Protein AF-A0A0F9P1L9-F1 (afdb_monomer_lite)

Structure (mmCIF, N/CA/C/O backbone):
data_AF-A0A0F9P1L9-F1
#
_entry.id   AF-A0A0F9P1L9-F1
#
loop_
_atom_site.group_PDB
_atom_site.id
_atom_site.type_symbo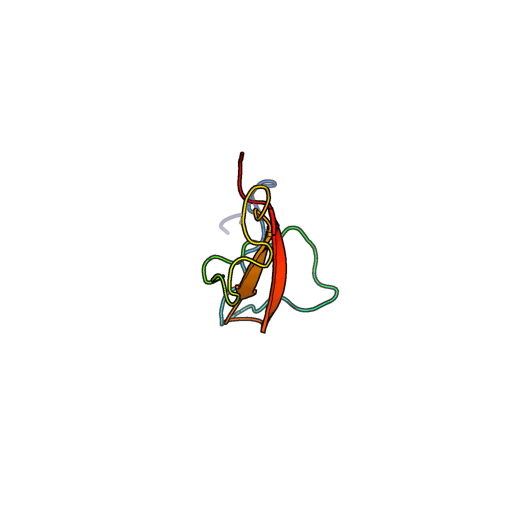l
_atom_site.label_atom_id
_atom_site.label_alt_id
_atom_site.label_comp_id
_atom_site.label_asym_id
_atom_site.label_entity_id
_atom_site.label_seq_id
_atom_site.pdbx_PDB_ins_code
_atom_site.Cartn_x
_atom_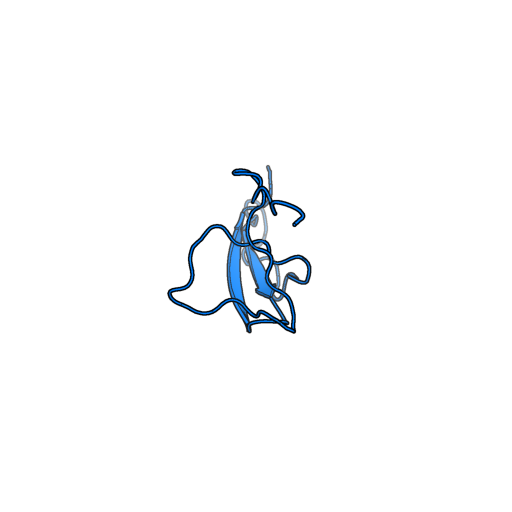site.Cartn_y
_atom_site.Cartn_z
_atom_site.occupancy
_atom_site.B_iso_or_equiv
_atom_site.auth_seq_id
_atom_site.auth_comp_id
_atom_site.auth_asym_id
_atom_site.auth_atom_id
_atom_site.pdbx_PDB_model_num
ATOM 1 N N . MET A 1 1 ? -12.845 -3.989 31.505 1.00 38.59 1 MET A N 1
ATOM 2 C CA . MET A 1 1 ? -12.997 -3.466 30.134 1.00 38.59 1 MET A CA 1
ATOM 3 C C . MET A 1 1 ? -11.597 -3.118 29.683 1.00 38.59 1 MET A C 1
ATOM 5 O O . MET A 1 1 ? -10.966 -2.327 30.363 1.00 38.59 1 MET A O 1
ATOM 9 N N . ILE A 1 2 ? -11.047 -3.835 28.702 1.00 43.56 2 ILE A N 1
ATOM 10 C CA . ILE A 1 2 ? -9.688 -3.563 28.222 1.00 43.56 2 ILE A CA 1
ATOM 11 C C . ILE A 1 2 ? -9.788 -2.282 27.406 1.00 43.56 2 ILE A C 1
ATOM 13 O O . ILE A 1 2 ? -10.385 -2.288 26.330 1.00 43.56 2 ILE A O 1
ATOM 17 N N . ASP A 1 3 ? -9.278 -1.193 27.975 1.00 46.56 3 ASP A N 1
ATOM 18 C CA . ASP A 1 3 ? -9.038 0.051 27.264 1.00 46.56 3 ASP A CA 1
ATOM 19 C C . ASP A 1 3 ? -8.134 -0.258 26.072 1.00 46.56 3 ASP A C 1
ATOM 21 O O . ASP A 1 3 ? -6.941 -0.532 26.208 1.00 46.56 3 ASP A O 1
ATOM 25 N N . LEU A 1 4 ? -8.746 -0.270 24.889 1.00 54.50 4 LEU A N 1
ATOM 26 C CA . LEU A 1 4 ? -8.064 -0.254 23.608 1.00 54.50 4 LEU A CA 1
ATOM 27 C C . LEU A 1 4 ? -7.404 1.117 23.493 1.00 54.50 4 LEU A C 1
ATOM 29 O O . LEU A 1 4 ? -7.952 2.033 22.880 1.00 54.50 4 LEU A O 1
ATOM 33 N N . VAL A 1 5 ? -6.240 1.261 24.125 1.00 51.22 5 VAL A N 1
ATOM 34 C CA . VAL A 1 5 ? -5.291 2.320 23.810 1.00 51.22 5 VAL A CA 1
ATOM 35 C C . VAL A 1 5 ? -5.018 2.160 22.320 1.00 51.22 5 VAL A C 1
ATOM 37 O O . VAL A 1 5 ? -4.251 1.291 21.909 1.00 51.22 5 VAL A O 1
ATOM 40 N N . ARG A 1 6 ? -5.718 2.936 21.487 1.00 54.06 6 ARG A N 1
ATOM 41 C CA . ARG A 1 6 ? -5.277 3.189 20.122 1.00 54.06 6 ARG A CA 1
ATOM 42 C C . ARG A 1 6 ? -3.923 3.842 20.305 1.00 54.06 6 ARG A C 1
ATOM 44 O O . ARG A 1 6 ? -3.853 5.006 20.683 1.00 54.06 6 ARG A O 1
ATOM 51 N N . ASN A 1 7 ? -2.870 3.045 20.174 1.00 54.91 7 ASN A N 1
ATOM 52 C CA . ASN A 1 7 ? -1.520 3.553 20.174 1.00 54.91 7 ASN A CA 1
ATOM 53 C C . ASN A 1 7 ? -1.510 4.646 19.103 1.00 54.91 7 ASN A C 1
ATOM 55 O O . ASN A 1 7 ? -1.905 4.383 17.969 1.00 54.91 7 ASN A O 1
ATOM 59 N N . GLU A 1 8 ? -1.127 5.870 19.458 1.00 55.06 8 GLU A N 1
ATOM 60 C CA . GLU A 1 8 ? -1.133 7.041 18.559 1.00 55.06 8 GLU A CA 1
ATOM 61 C C . GLU A 1 8 ? -0.244 6.826 17.307 1.00 55.06 8 GLU A C 1
ATOM 63 O O . GLU A 1 8 ? -0.223 7.630 16.382 1.00 55.06 8 GLU A O 1
ATOM 68 N N . PHE A 1 9 ? 0.461 5.690 17.279 1.00 60.28 9 PHE A N 1
ATOM 69 C CA . PHE A 1 9 ? 1.398 5.216 16.274 1.00 60.28 9 PHE A CA 1
ATOM 70 C C . PHE A 1 9 ? 0.883 4.040 15.422 1.00 60.28 9 PHE A C 1
ATOM 72 O O . PHE A 1 9 ? 1.586 3.632 14.497 1.00 60.28 9 PHE A O 1
ATOM 79 N N . ASP A 1 10 ? -0.297 3.469 15.703 1.00 74.50 10 ASP A N 1
ATOM 80 C CA . ASP A 1 10 ? -0.845 2.378 14.883 1.00 74.50 10 ASP A CA 1
ATOM 81 C C . ASP A 1 10 ? -1.519 2.950 13.634 1.00 74.50 10 ASP A C 1
ATOM 83 O O . ASP A 1 10 ? -2.702 3.303 13.614 1.00 74.50 10 ASP A O 1
ATOM 87 N N . GLN A 1 11 ? -0.726 3.063 12.572 1.00 82.31 11 GLN A N 1
ATOM 88 C CA . GLN A 1 11 ? -1.209 3.487 11.270 1.00 82.31 11 GLN A CA 1
ATOM 89 C C . GLN A 1 11 ? -2.322 2.527 10.796 1.00 82.31 11 GLN A C 1
ATOM 91 O O . GLN A 1 11 ? -2.113 1.309 10.779 1.00 82.31 11 GLN A O 1
ATOM 96 N N . PRO A 1 12 ? -3.504 3.031 10.392 1.00 88.00 12 PRO A N 1
ATOM 97 C CA . PRO A 1 12 ? -4.604 2.180 9.947 1.00 88.00 12 PRO A CA 1
ATOM 98 C C . PRO A 1 12 ? -4.168 1.273 8.790 1.00 88.00 12 PRO A C 1
ATOM 100 O O . PRO A 1 12 ? -3.472 1.706 7.875 1.00 88.00 12 PRO A O 1
ATOM 103 N N . VAL A 1 13 ? -4.583 0.003 8.824 1.00 91.62 13 VAL A N 1
ATOM 104 C CA . VAL A 1 13 ? -4.183 -1.018 7.842 1.00 91.62 13 VAL A CA 1
ATOM 105 C C . VAL A 1 13 ? -5.359 -1.370 6.934 1.00 91.62 13 VAL A C 1
ATOM 107 O O . VAL A 1 13 ? -6.443 -1.705 7.408 1.00 91.62 13 VAL A O 1
ATOM 110 N N . CYS A 1 14 ? -5.133 -1.353 5.622 1.00 92.62 14 CYS A N 1
ATOM 111 C CA . CYS A 1 14 ? -6.091 -1.823 4.629 1.00 92.62 14 CYS A CA 1
ATOM 112 C C . CYS A 1 14 ? -6.164 -3.360 4.643 1.00 92.62 14 CYS A C 1
ATOM 114 O O . CYS A 1 14 ? -5.214 -4.046 4.251 1.00 92.62 14 CYS A O 1
ATOM 116 N N . THR A 1 15 ? -7.319 -3.911 5.019 1.00 93.06 15 THR A N 1
ATOM 117 C CA . THR A 1 15 ? -7.597 -5.361 5.037 1.00 93.06 15 THR A CA 1
ATOM 118 C C . THR A 1 15 ? -8.842 -5.687 4.204 1.00 93.06 15 THR A C 1
ATOM 120 O O . THR A 1 15 ? -9.604 -4.782 3.883 1.00 93.06 15 THR A O 1
ATOM 123 N N . PRO A 1 16 ? -9.082 -6.953 3.807 1.00 92.06 16 PRO A N 1
ATOM 124 C CA . PRO A 1 16 ? -10.310 -7.312 3.086 1.00 92.06 16 PRO A CA 1
ATOM 125 C C . PRO A 1 16 ? -11.600 -6.997 3.857 1.00 92.06 16 PRO A C 1
ATOM 127 O O . PRO A 1 16 ? -12.621 -6.712 3.245 1.00 92.06 16 PRO A O 1
ATOM 130 N N . GLU A 1 17 ? -11.546 -7.025 5.189 1.00 91.50 17 GLU A N 1
ATOM 131 C CA . GLU A 1 17 ? -12.675 -6.705 6.073 1.00 91.50 17 GLU A CA 1
ATOM 132 C C . GLU A 1 17 ? -12.882 -5.191 6.217 1.00 91.50 17 GLU A C 1
ATOM 134 O O . GLU A 1 17 ? -14.005 -4.723 6.397 1.00 91.50 17 GLU A O 1
ATOM 139 N N . ARG A 1 18 ? -11.794 -4.419 6.111 1.00 89.44 18 ARG A N 1
ATOM 140 C CA . ARG A 1 18 ? -11.791 -2.957 6.168 1.00 89.44 18 ARG A CA 1
ATOM 141 C C . ARG A 1 18 ? -10.943 -2.395 5.018 1.00 89.44 18 ARG A C 1
ATOM 143 O O . ARG A 1 18 ? -9.810 -1.954 5.245 1.00 89.44 18 ARG A O 1
ATOM 150 N N . PRO A 1 19 ? -11.451 -2.448 3.773 1.00 92.88 19 PRO A N 1
ATOM 151 C CA . PRO A 1 19 ? -10.746 -1.877 2.638 1.00 92.88 19 PRO A CA 1
ATOM 152 C C . PRO A 1 19 ? -10.748 -0.353 2.760 1.00 92.88 19 PRO A C 1
ATOM 154 O O . PRO A 1 19 ? -11.775 0.240 3.091 1.00 92.88 19 PRO A O 1
ATOM 157 N N . TRP A 1 20 ? -9.604 0.265 2.476 1.00 93.56 20 TRP A N 1
ATOM 158 C CA . TRP A 1 20 ? -9.496 1.719 2.367 1.00 93.56 20 TRP A CA 1
ATOM 159 C C . TRP A 1 20 ? -10.335 2.251 1.201 1.00 93.56 20 TRP A C 1
ATOM 161 O O . TRP A 1 20 ? -10.443 1.588 0.166 1.00 93.56 20 TRP A O 1
ATOM 171 N N . LYS A 1 21 ? -10.888 3.454 1.346 1.00 92.88 21 LYS A N 1
ATOM 172 C CA . LYS A 1 21 ? -11.661 4.153 0.315 1.00 92.88 21 LYS A CA 1
ATOM 173 C C . LYS A 1 21 ? -11.151 5.573 0.113 1.00 92.88 21 LYS A C 1
ATOM 175 O O . LYS A 1 21 ? -10.589 6.184 1.015 1.00 92.88 21 LYS A O 1
ATOM 180 N N . GLU A 1 22 ? -11.396 6.119 -1.074 1.00 87.12 22 GLU A N 1
ATOM 181 C CA . GLU A 1 22 ? -11.108 7.525 -1.348 1.00 87.12 22 GLU A CA 1
ATOM 182 C C . GLU A 1 22 ? -11.903 8.424 -0.387 1.00 87.12 22 GLU A C 1
ATOM 184 O O . GLU A 1 22 ? -13.126 8.311 -0.290 1.00 87.12 22 GLU A O 1
ATOM 189 N N . GLY A 1 23 ? -11.190 9.276 0.353 1.00 87.06 23 GLY A N 1
ATOM 190 C CA . GLY A 1 23 ? -11.748 10.108 1.423 1.00 87.06 23 GLY A CA 1
ATOM 191 C C . GLY A 1 23 ? -11.536 9.563 2.840 1.00 87.06 23 GLY A C 1
ATOM 192 O O . GLY A 1 23 ? -11.749 10.310 3.793 1.00 87.06 23 GLY A O 1
ATOM 193 N N . ASP A 1 24 ? -11.077 8.316 2.997 1.00 87.81 24 ASP A N 1
ATOM 194 C CA . ASP A 1 24 ? -10.618 7.812 4.294 1.00 87.81 24 ASP A CA 1
ATOM 195 C C . ASP A 1 24 ? -9.306 8.498 4.709 1.00 87.81 24 ASP A C 1
ATOM 197 O O . ASP A 1 24 ? -8.503 8.927 3.874 1.00 87.81 24 ASP A O 1
ATOM 201 N N . GLU A 1 25 ? -9.066 8.558 6.019 1.00 85.00 25 GLU A N 1
ATOM 202 C CA . GLU A 1 25 ? -7.855 9.145 6.593 1.00 85.00 25 GLU A CA 1
ATOM 203 C C . GLU A 1 25 ? -6.582 8.487 6.041 1.00 85.00 25 GLU A C 1
ATOM 205 O O . GLU A 1 25 ? -6.512 7.274 5.840 1.00 85.00 25 GLU A O 1
ATOM 210 N N . THR A 1 26 ? -5.551 9.301 5.828 1.00 85.69 26 THR A N 1
ATOM 211 C CA . THR A 1 26 ? -4.206 8.876 5.422 1.00 85.69 26 THR A CA 1
ATOM 212 C C . THR A 1 26 ? -3.190 9.394 6.444 1.00 85.69 26 THR A C 1
ATOM 214 O O . THR A 1 26 ? -3.390 10.495 6.956 1.00 85.69 26 THR A O 1
ATOM 217 N N . PRO A 1 27 ? -2.085 8.678 6.721 1.00 87.75 27 PRO A N 1
ATOM 218 C CA . PRO A 1 27 ? -1.552 7.557 5.947 1.00 87.75 27 PRO A CA 1
ATOM 219 C C . PRO A 1 27 ? -2.162 6.198 6.338 1.00 87.75 27 PRO A C 1
ATOM 221 O O . PRO A 1 27 ? -2.505 5.966 7.491 1.00 87.75 27 PRO A O 1
ATOM 224 N N . VAL A 1 28 ? -2.262 5.269 5.376 1.00 90.06 28 VAL A N 1
ATOM 225 C CA . VAL A 1 28 ? -2.800 3.901 5.558 1.00 90.06 28 VAL A CA 1
ATOM 226 C C . VAL A 1 28 ? -1.806 2.873 5.031 1.00 90.06 28 VAL A C 1
ATOM 228 O O . VAL A 1 28 ? -1.170 3.079 3.999 1.00 90.06 28 VAL A O 1
ATOM 231 N N . VAL A 1 29 ? -1.639 1.769 5.754 1.00 91.56 29 VAL A N 1
ATOM 232 C CA . VAL A 1 29 ? -0.737 0.681 5.371 1.00 91.56 29 VAL A CA 1
ATOM 233 C C . VAL A 1 29 ? -1.461 -0.265 4.422 1.00 91.56 29 VAL A C 1
ATOM 235 O O . VAL A 1 29 ? -2.517 -0.806 4.747 1.00 91.56 29 VAL A O 1
ATOM 238 N N . HIS A 1 30 ? -0.864 -0.528 3.262 1.00 93.50 30 HIS A N 1
ATOM 239 C CA . HIS A 1 30 ? -1.367 -1.498 2.289 1.00 93.50 30 HIS A CA 1
ATOM 240 C C . HIS A 1 30 ? -0.423 -2.713 2.222 1.00 93.50 30 HIS A C 1
ATOM 242 O O . HIS A 1 30 ? 0.404 -2.795 1.317 1.00 93.50 30 HIS A O 1
ATOM 248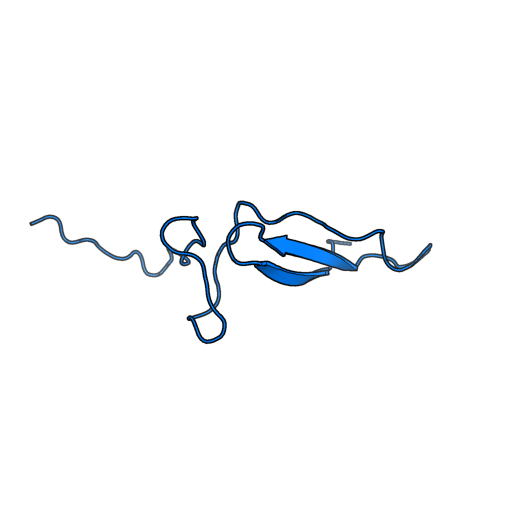 N N . PRO A 1 31 ? -0.523 -3.689 3.146 1.00 91.25 31 PRO A N 1
ATOM 249 C CA . PRO A 1 31 ? 0.457 -4.777 3.268 1.00 91.25 31 PRO A CA 1
ATOM 250 C C . PRO A 1 31 ? 0.436 -5.752 2.085 1.00 91.25 31 PRO A C 1
ATOM 252 O O . PRO A 1 31 ? 1.411 -6.447 1.832 1.00 91.25 31 PRO A O 1
ATOM 255 N N . LYS A 1 32 ? -0.682 -5.807 1.353 1.00 90.75 32 LYS A N 1
ATOM 256 C CA . LYS A 1 32 ? -0.841 -6.627 0.143 1.00 90.75 32 LYS A CA 1
ATOM 257 C C . LYS A 1 32 ? -0.530 -5.861 -1.145 1.00 90.75 32 LYS A C 1
ATOM 259 O O . LYS A 1 32 ? -0.793 -6.382 -2.224 1.00 90.75 3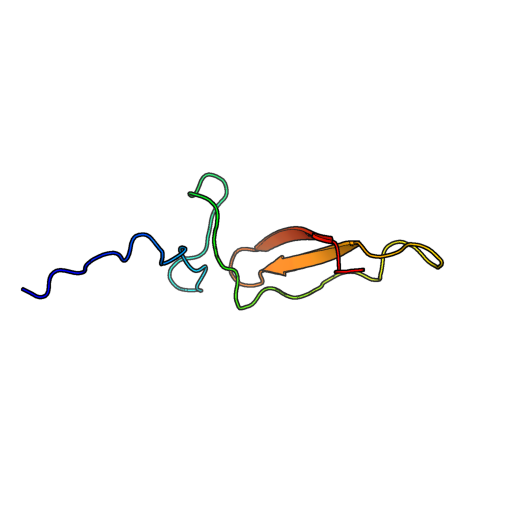2 LYS A O 1
ATOM 264 N N . ALA A 1 33 ? -0.064 -4.616 -1.043 1.00 91.81 33 ALA A N 1
ATOM 265 C CA . ALA A 1 33 ? 0.294 -3.826 -2.210 1.00 91.81 33 ALA A CA 1
ATOM 266 C C . ALA A 1 33 ? 1.397 -4.509 -3.010 1.00 91.81 33 ALA A C 1
ATOM 268 O O . ALA A 1 33 ? 2.354 -5.026 -2.439 1.00 91.81 33 ALA A O 1
ATOM 269 N N . ARG A 1 34 ? 1.267 -4.480 -4.329 1.00 90.31 34 ARG A N 1
ATOM 270 C CA . ARG A 1 34 ? 2.233 -5.059 -5.258 1.00 90.31 34 ARG A CA 1
ATOM 271 C C . ARG A 1 34 ? 2.531 -4.080 -6.377 1.00 90.31 34 ARG A C 1
ATOM 273 O O . ARG A 1 34 ? 1.680 -3.268 -6.733 1.00 90.31 34 ARG A O 1
ATOM 280 N N . GLU A 1 35 ? 3.720 -4.183 -6.940 1.00 89.06 35 GLU A N 1
ATOM 281 C CA . GLU A 1 35 ? 4.069 -3.474 -8.165 1.00 89.06 35 GLU A CA 1
ATOM 282 C C . GLU A 1 35 ? 3.282 -4.079 -9.339 1.00 89.06 35 GLU A C 1
ATOM 284 O O . GLU A 1 35 ? 3.141 -5.298 -9.443 1.00 89.06 35 GLU A O 1
ATOM 289 N N . VAL A 1 36 ? 2.701 -3.234 -10.191 1.00 83.62 36 VAL A N 1
ATOM 290 C CA . VAL A 1 36 ? 1.855 -3.643 -11.333 1.00 83.62 36 VAL A CA 1
ATOM 291 C C . VAL A 1 36 ? 2.283 -3.013 -12.659 1.00 83.62 36 VAL A C 1
ATOM 293 O O . VAL A 1 36 ? 1.524 -3.033 -13.625 1.00 83.62 36 VAL A O 1
ATOM 296 N N . GLY A 1 37 ? 3.472 -2.417 -12.717 1.00 69.50 37 GLY A N 1
ATOM 297 C CA . GLY A 1 37 ? 4.013 -1.807 -13.929 1.00 69.50 37 GLY A CA 1
ATOM 298 C C . GLY A 1 37 ? 5.409 -2.317 -14.255 1.00 69.50 37 GLY A C 1
ATOM 299 O O . GLY A 1 37 ? 6.139 -2.749 -13.369 1.00 69.50 37 GLY A O 1
ATOM 300 N N . GLU A 1 38 ? 5.770 -2.219 -15.530 1.00 62.72 38 GLU A N 1
ATOM 301 C CA . GLU A 1 38 ? 7.161 -2.233 -15.984 1.00 62.72 38 GLU A CA 1
ATOM 302 C C . GLU A 1 38 ? 7.820 -0.913 -15.535 1.00 62.72 38 GLU A C 1
ATOM 304 O O . GLU A 1 38 ? 7.139 0.120 -15.506 1.00 62.72 38 GLU A O 1
ATOM 309 N N . GLN A 1 39 ? 9.100 -0.937 -15.131 1.00 55.97 39 GLN A N 1
ATOM 310 C CA . GLN A 1 39 ? 9.864 0.282 -14.815 1.00 55.97 39 GLN A CA 1
ATOM 311 C C . GLN A 1 39 ? 9.642 1.304 -15.932 1.00 55.97 39 GLN A C 1
ATOM 313 O O . GLN A 1 39 ? 9.928 1.032 -17.096 1.00 55.97 39 GLN A O 1
ATOM 318 N N . MET A 1 40 ? 9.063 2.453 -15.584 1.00 55.38 40 MET A N 1
ATOM 319 C CA . MET A 1 40 ? 8.542 3.382 -16.585 1.00 55.38 40 MET A CA 1
ATOM 320 C C . MET A 1 40 ? 9.606 4.220 -17.297 1.00 55.38 40 MET A C 1
ATOM 322 O O . MET A 1 40 ? 9.241 4.945 -18.214 1.00 55.38 40 MET A O 1
ATOM 326 N N . ASP A 1 41 ? 10.882 4.089 -16.946 1.00 53.97 41 ASP A N 1
ATOM 327 C CA . ASP A 1 41 ? 11.973 4.715 -17.684 1.00 53.97 41 ASP A CA 1
ATOM 328 C C . ASP A 1 41 ? 13.165 3.759 -17.750 1.00 53.97 41 ASP A C 1
ATOM 330 O O . ASP A 1 41 ? 13.659 3.252 -16.742 1.00 53.97 41 ASP A O 1
ATOM 334 N N . GLY A 1 42 ? 13.603 3.478 -18.975 1.00 53.34 42 GLY A N 1
ATOM 335 C CA . GLY A 1 42 ? 14.895 2.855 -19.209 1.00 53.34 42 GLY A CA 1
ATOM 336 C C . GLY A 1 42 ? 16.021 3.786 -18.753 1.00 53.34 42 GLY A C 1
ATOM 337 O O . GLY A 1 42 ? 15.874 5.004 -18.756 1.00 53.34 42 GLY A O 1
ATOM 338 N N . TRP A 1 43 ? 17.140 3.176 -18.367 1.00 43.78 43 TRP A N 1
ATOM 339 C CA . TRP A 1 43 ? 18.426 3.776 -17.987 1.00 43.78 43 TRP A CA 1
ATOM 340 C C . TRP A 1 43 ? 18.685 5.227 -18.472 1.00 43.78 43 TRP A C 1
ATOM 342 O O . TRP A 1 43 ? 18.530 5.492 -19.667 1.00 43.78 43 TRP A O 1
ATOM 352 N N . PRO A 1 44 ? 19.196 6.152 -17.626 1.00 53.91 44 PRO A N 1
ATOM 353 C CA . PRO A 1 44 ? 19.825 5.921 -16.320 1.00 53.91 44 PRO A CA 1
ATOM 354 C C . PRO A 1 44 ? 18.961 6.290 -15.102 1.00 53.91 44 PRO A C 1
ATOM 356 O O . PRO A 1 44 ? 19.485 6.286 -13.996 1.00 53.91 44 PRO A O 1
ATOM 359 N N . GLY A 1 45 ? 17.682 6.633 -15.276 1.00 56.72 45 GLY A N 1
ATOM 360 C CA . GLY A 1 45 ? 16.818 7.067 -14.173 1.00 56.72 45 GLY A CA 1
ATOM 361 C C . GLY A 1 45 ? 15.414 6.526 -14.359 1.00 56.72 45 GLY A C 1
ATOM 362 O O . GLY A 1 45 ? 14.699 6.982 -15.242 1.00 56.72 45 GLY A O 1
ATOM 363 N N . GLY A 1 46 ? 15.048 5.531 -13.560 1.00 59.56 46 GLY A N 1
ATOM 364 C CA . GLY A 1 46 ? 13.833 4.745 -13.750 1.00 59.56 46 GLY A CA 1
ATOM 365 C C . GLY A 1 46 ? 13.300 4.216 -12.435 1.00 59.56 46 GLY A C 1
ATOM 366 O O . GLY A 1 46 ? 13.029 3.025 -12.302 1.00 59.56 46 GLY A O 1
ATOM 367 N N . ASP A 1 47 ? 13.180 5.098 -11.449 1.00 68.81 47 ASP A N 1
ATOM 368 C CA . ASP A 1 47 ? 12.985 4.699 -10.054 1.00 68.81 47 ASP A CA 1
ATOM 369 C C . ASP A 1 47 ? 11.552 4.878 -9.580 1.00 68.81 47 ASP A C 1
ATOM 371 O O . ASP A 1 47 ? 11.281 4.860 -8.391 1.00 68.81 47 ASP A O 1
ATOM 375 N N . ILE A 1 48 ? 10.597 5.050 -10.493 1.00 75.56 48 ILE A N 1
ATOM 376 C CA . ILE A 1 48 ? 9.183 5.148 -10.135 1.00 75.56 48 ILE A CA 1
ATOM 377 C C . ILE A 1 48 ? 8.476 3.854 -10.522 1.00 75.56 48 ILE A C 1
ATOM 379 O O . ILE A 1 48 ? 8.242 3.579 -11.701 1.00 75.56 48 ILE A O 1
ATOM 383 N N . VAL A 1 49 ? 8.058 3.094 -9.511 1.00 81.94 49 VAL A N 1
ATOM 384 C CA . VAL A 1 49 ? 7.189 1.926 -9.678 1.00 81.94 49 VAL A CA 1
ATOM 385 C C . VAL A 1 49 ? 5.726 2.308 -9.475 1.00 81.94 49 VAL A C 1
ATOM 387 O O . VAL A 1 49 ? 5.376 3.194 -8.687 1.00 81.94 49 VAL A O 1
ATOM 390 N N . ARG A 1 50 ? 4.833 1.629 -10.200 1.00 87.81 50 ARG A N 1
ATOM 391 C CA . ARG A 1 50 ? 3.386 1.711 -9.962 1.00 87.81 50 ARG A CA 1
ATOM 392 C C . ARG A 1 50 ? 2.982 0.611 -8.995 1.00 87.81 50 ARG A C 1
ATOM 394 O O . ARG A 1 50 ? 3.113 -0.562 -9.325 1.00 87.81 50 ARG A O 1
ATOM 401 N N 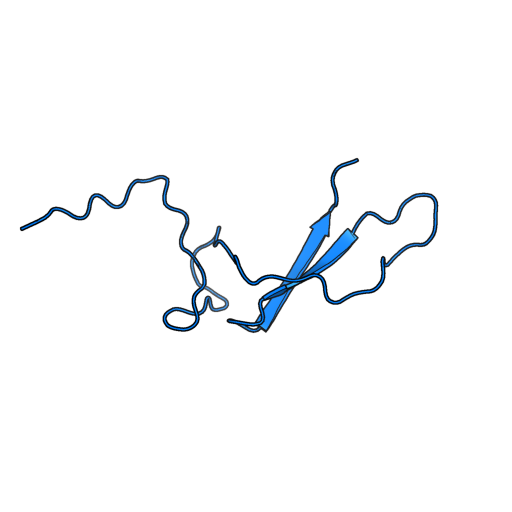. MET A 1 51 ? 2.442 0.998 -7.850 1.00 89.56 51 MET A N 1
ATOM 402 C CA . MET A 1 51 ? 1.875 0.101 -6.851 1.00 89.56 51 MET A CA 1
ATOM 403 C C . MET A 1 51 ? 0.362 -0.022 -7.045 1.00 89.56 51 MET A C 1
ATOM 405 O O . MET A 1 51 ? -0.309 0.945 -7.404 1.00 89.56 51 MET A O 1
ATOM 409 N N . GLU A 1 52 ? -0.182 -1.194 -6.745 1.00 93.19 52 GLU A N 1
ATOM 410 C CA . GLU A 1 52 ? -1.612 -1.470 -6.637 1.00 93.19 52 GLU A CA 1
ATOM 411 C C . GLU A 1 52 ? -1.882 -2.285 -5.375 1.00 93.19 52 GLU A C 1
ATOM 413 O O . GLU A 1 52 ? -1.230 -3.301 -5.122 1.00 93.19 52 GLU A O 1
ATOM 418 N N . CYS A 1 53 ? -2.884 -1.882 -4.599 1.00 93.94 53 CYS A N 1
ATOM 419 C CA . CYS A 1 53 ? -3.428 -2.714 -3.539 1.00 93.94 53 CYS A CA 1
ATOM 420 C C . CYS A 1 53 ? -4.562 -3.591 -4.101 1.00 93.94 53 CYS A C 1
ATOM 422 O O . CYS A 1 53 ? -5.614 -3.053 -4.436 1.00 93.94 53 CYS A O 1
ATOM 424 N N . PRO A 1 54 ? -4.430 -4.930 -4.138 1.00 93.50 54 PRO A N 1
ATOM 425 C CA . PRO A 1 54 ? -5.489 -5.817 -4.628 1.00 93.50 54 PRO A CA 1
ATOM 426 C C . PRO A 1 54 ? -6.709 -5.862 -3.693 1.00 93.50 54 PRO A C 1
ATOM 428 O O . PRO A 1 54 ? -7.750 -6.386 -4.068 1.00 93.50 54 PRO A 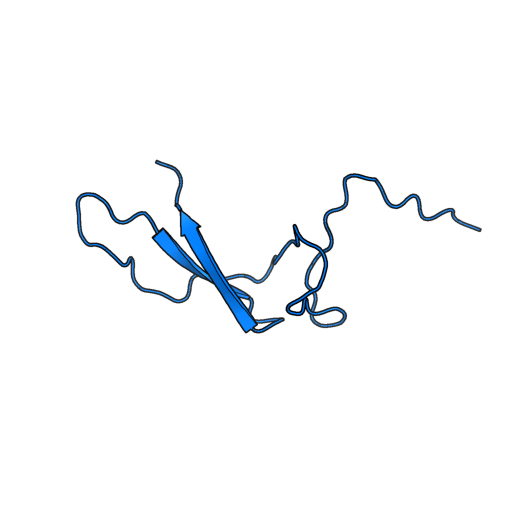O 1
ATOM 431 N N . THR A 1 55 ? -6.582 -5.339 -2.468 1.00 93.31 55 THR A N 1
ATOM 432 C CA . THR A 1 55 ? -7.659 -5.311 -1.472 1.00 93.31 55 THR A CA 1
ATOM 433 C C . THR A 1 55 ? -8.665 -4.194 -1.743 1.00 93.31 55 THR A C 1
ATOM 435 O O . THR A 1 55 ? -9.865 -4.441 -1.720 1.00 93.31 55 THR A O 1
ATOM 438 N N . CYS A 1 56 ? -8.190 -2.966 -1.971 1.00 92.56 56 CYS A N 1
ATOM 439 C CA . CYS A 1 56 ? -9.049 -1.797 -2.192 1.00 92.56 56 CYS A CA 1
ATOM 440 C C . CYS A 1 56 ? -9.021 -1.273 -3.634 1.00 92.56 56 CYS A C 1
ATOM 442 O O . CYS A 1 56 ? -9.804 -0.398 -3.978 1.00 92.56 56 CYS A O 1
ATOM 444 N N . GLY A 1 57 ? -8.115 -1.771 -4.477 1.00 92.62 57 GLY A N 1
ATOM 445 C CA . GLY A 1 57 ? -7.930 -1.308 -5.853 1.00 92.62 57 GLY A CA 1
ATOM 446 C C . GLY A 1 57 ? -7.138 -0.003 -5.989 1.00 92.62 57 GLY A C 1
ATOM 447 O O . GLY A 1 57 ? -6.864 0.415 -7.112 1.00 92.62 57 GLY A O 1
ATOM 448 N N . THR A 1 58 ? -6.736 0.633 -4.882 1.00 92.69 58 THR A N 1
ATOM 449 C CA . THR A 1 58 ? -5.934 1.866 -4.904 1.00 92.69 58 THR A CA 1
ATOM 450 C C . THR A 1 58 ? -4.617 1.657 -5.634 1.00 92.69 58 THR A C 1
ATOM 452 O O . THR A 1 58 ? -3.912 0.674 -5.391 1.00 92.69 58 THR A O 1
ATOM 455 N N . ARG A 1 59 ? -4.267 2.619 -6.493 1.00 91.50 59 ARG A N 1
ATOM 456 C CA . ARG A 1 59 ? -3.016 2.655 -7.252 1.00 91.50 59 ARG A CA 1
ATOM 457 C C . ARG A 1 59 ? -2.247 3.932 -6.949 1.00 91.50 59 ARG A C 1
ATOM 459 O O . ARG A 1 59 ? -2.839 5.005 -6.915 1.00 91.50 59 ARG A O 1
ATOM 466 N N . TRP A 1 60 ? -0.936 3.825 -6.760 1.00 88.88 60 TRP A N 1
ATOM 467 C CA . TRP A 1 60 ? -0.067 4.979 -6.513 1.00 88.88 60 TRP A CA 1
ATOM 468 C C . TRP A 1 60 ? 1.310 4.784 -7.135 1.00 88.88 60 TRP A C 1
ATOM 470 O O . TRP A 1 60 ? 1.705 3.674 -7.489 1.00 88.88 60 TRP A O 1
ATOM 480 N N . LYS A 1 61 ? 2.040 5.887 -7.288 1.00 87.44 61 LYS A N 1
ATOM 481 C CA . LYS A 1 61 ? 3.446 5.876 -7.695 1.00 87.44 61 LYS A CA 1
ATOM 482 C C . LYS A 1 61 ? 4.313 5.853 -6.440 1.00 87.44 61 LYS A C 1
ATOM 484 O O . LYS A 1 61 ? 4.029 6.592 -5.500 1.00 87.44 61 LYS A O 1
ATOM 489 N N . LYS A 1 62 ? 5.345 5.015 -6.424 1.00 84.56 62 LYS A N 1
ATOM 490 C CA . LYS A 1 62 ? 6.351 4.978 -5.361 1.00 84.56 62 LYS A CA 1
ATOM 491 C C . LYS A 1 62 ? 7.727 5.144 -5.989 1.00 84.56 62 LYS A C 1
ATOM 493 O O . LYS A 1 62 ? 8.052 4.426 -6.928 1.00 84.56 62 LYS A O 1
ATOM 498 N N . GLU A 1 63 ? 8.496 6.087 -5.463 1.00 81.06 63 GLU A N 1
ATOM 499 C CA . GLU A 1 63 ? 9.907 6.240 -5.802 1.00 81.06 63 GLU A CA 1
ATOM 500 C C . GLU A 1 63 ? 10.733 5.190 -5.039 1.00 81.06 63 GLU A C 1
ATOM 502 O O . GLU A 1 63 ? 10.500 4.947 -3.847 1.00 81.06 63 GLU A O 1
ATOM 507 N N . LEU A 1 64 ? 11.638 4.510 -5.737 1.00 73.56 64 LEU A N 1
ATOM 508 C CA . LEU A 1 64 ? 12.568 3.546 -5.176 1.00 73.56 64 LEU A CA 1
ATOM 509 C C . LEU A 1 64 ? 13.774 4.290 -4.582 1.00 73.56 64 LEU A C 1
ATOM 511 O O . LEU A 1 64 ? 14.236 5.268 -5.173 1.00 73.56 64 LEU A O 1
ATOM 515 N N . PRO A 1 65 ? 14.293 3.840 -3.423 1.00 67.88 65 PRO A N 1
ATOM 516 C CA . PRO A 1 65 ? 15.498 4.418 -2.839 1.00 67.88 65 PRO A CA 1
ATOM 517 C C . PRO A 1 65 ? 16.662 4.378 -3.835 1.00 67.88 65 PRO A C 1
ATOM 519 O O . PRO A 1 65 ? 16.879 3.338 -4.459 1.00 67.88 65 PRO A O 1
ATOM 522 N N . GLN A 1 66 ? 17.387 5.493 -3.946 1.00 64.56 66 GLN A N 1
ATOM 523 C CA . GLN A 1 66 ? 18.653 5.602 -4.680 1.00 64.56 66 GLN A CA 1
ATOM 524 C C . GLN A 1 66 ? 19.842 5.315 -3.767 1.00 64.56 66 GLN A C 1
ATOM 526 O O . GLN A 1 66 ? 19.794 5.764 -2.597 1.00 64.56 66 GLN A O 1
#

pLDDT: mean 77.66, std 16.73, range [38.59, 93.94]

Secondary structure (DSSP, 8-state):
-------TT---B--SSS---TTS-S--B-TT-EE-S--SS-TT---EEEEE-TTT--EEEEEPP-

Foldseek 3Di:
DPPPPPPPPPAAEADLVRHDDVVDDDDYHQPQKDFDDDQPDDPDDRQWTWIARPRRRDIDIDGHDD

Sequence (66 aa):
MIDLVRNEFDQPVCTPERPWKEGDETPVVHPKAREVGEQMDGWPGGDIVRMECPTCGTRWKKELPQ

Radius of gyration: 15.56 Å; chains: 1; bounding box: 33×17×49 Å

Organism: NCBI:txid412755